Protein AF-A0A8S0H1U7-F1 (afdb_monomer)

Sequence (129 aa):
MNWTWFHKLGSPKWFYGISGKLLPWLSVAAVLLIGIGVVWGLAFAPPDYQQGNSFRIIYIHVPMAMLAQSCYVMLAVCGVVGLVWKMKLADVALQCAAPIGHSITFLALVTGLSGASRPGVPGGSGMPD

Mean predicted aligned error: 12.06 Å

Radius of gyration: 21.87 Å; Cα contacts (8 Å, |Δi|>4): 76; chains: 1; bounding box: 41×33×76 Å

Nearest PDB structures (foldseek):
  1seu-assembly1_A  TM=6.710E-01  e=2.305E+00  Homo sapiens

Solvent-accessible surface area (backbone atoms only — not comparable to full-atom values): 7292 Å² total; per-residue (Å²): 135,85,66,59,66,64,60,45,60,71,34,71,67,56,39,49,59,51,48,63,66,46,45,65,58,52,50,51,50,49,52,50,54,51,50,51,48,45,51,48,30,60,74,69,53,80,65,39,95,88,52,35,72,53,48,38,43,50,54,51,20,54,59,31,43,54,51,20,51,54,40,48,52,50,41,52,52,29,47,51,48,24,68,76,70,64,39,70,66,31,50,55,51,37,67,63,45,49,63,54,28,50,52,38,38,51,51,18,49,56,41,47,55,64,58,65,72,71,88,80,78,80,75,93,80,88,82,91,133

Structure (mmCIF, N/CA/C/O backbone):
data_AF-A0A8S0H1U7-F1
#
_entry.id   AF-A0A8S0H1U7-F1
#
loop_
_atom_site.group_PDB
_atom_site.id
_atom_site.type_symbol
_atom_site.label_atom_id
_atom_site.label_alt_id
_atom_site.label_comp_id
_atom_site.label_asym_id
_atom_site.label_entity_id
_atom_site.label_seq_id
_atom_site.pdbx_PDB_ins_code
_atom_site.Cartn_x
_atom_site.Cartn_y
_atom_site.Cartn_z
_atom_site.occupancy
_atom_site.B_iso_or_equiv
_atom_site.auth_seq_id
_atom_site.auth_comp_id
_atom_site.auth_asym_id
_atom_site.auth_atom_id
_atom_site.pdbx_PDB_model_num
ATOM 1 N N . MET A 1 1 ? -28.686 -19.183 19.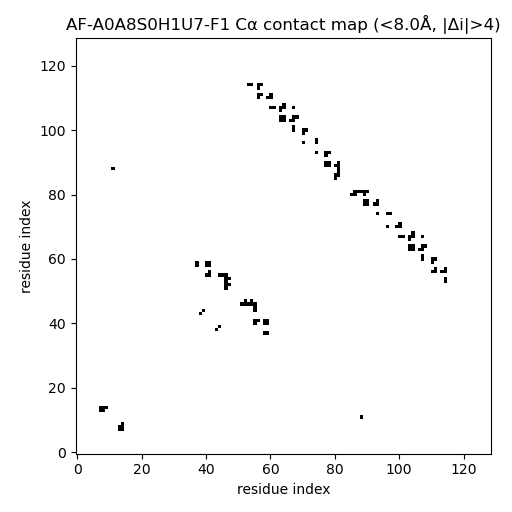982 1.00 48.72 1 MET A N 1
ATOM 2 C CA . MET A 1 1 ? -27.538 -18.936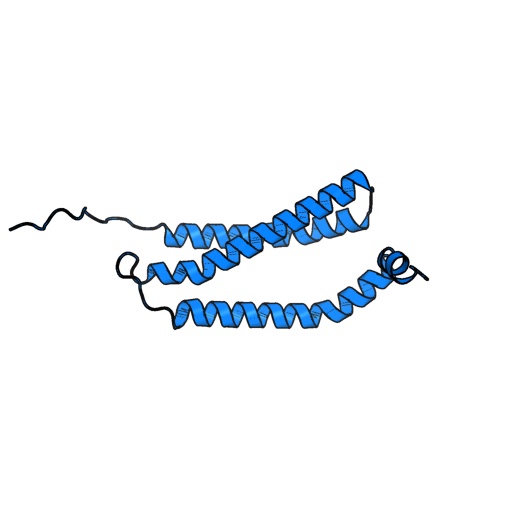 19.078 1.00 48.72 1 MET A CA 1
ATOM 3 C C . MET A 1 1 ? -26.781 -17.739 19.632 1.00 48.72 1 MET A C 1
ATOM 5 O O . MET A 1 1 ? -27.299 -16.633 19.588 1.00 48.72 1 MET A O 1
ATOM 9 N N . ASN A 1 2 ? -25.655 -17.974 20.308 1.00 48.44 2 ASN A N 1
ATOM 10 C CA . ASN A 1 2 ? -24.987 -16.952 21.119 1.00 48.44 2 ASN A CA 1
ATOM 11 C C . ASN A 1 2 ? -24.097 -16.069 20.224 1.00 48.44 2 ASN A C 1
ATOM 13 O O . ASN A 1 2 ? -23.022 -16.491 19.812 1.00 48.44 2 ASN A O 1
ATOM 17 N N . TRP A 1 3 ? -24.531 -14.839 19.936 1.00 57.91 3 TRP A N 1
ATOM 18 C CA . TRP A 1 3 ? -23.799 -13.828 19.149 1.00 57.91 3 TRP A CA 1
ATOM 19 C C . TRP A 1 3 ? -22.645 -13.163 19.935 1.00 57.91 3 TRP A C 1
ATOM 21 O O . TRP A 1 3 ? -22.270 -12.015 19.705 1.00 57.91 3 TRP A O 1
ATOM 31 N N . THR A 1 4 ? -22.053 -13.878 20.892 1.00 60.72 4 THR A N 1
ATOM 32 C CA . THR A 1 4 ? -21.028 -13.352 21.808 1.00 60.72 4 THR A CA 1
ATOM 33 C C . THR A 1 4 ? -19.705 -13.029 21.106 1.00 60.72 4 THR A C 1
ATOM 35 O O . THR A 1 4 ? -18.950 -12.184 21.585 1.00 60.72 4 THR A O 1
ATOM 38 N N . TRP A 1 5 ? -19.434 -13.646 19.951 1.00 61.25 5 TRP A N 1
ATOM 39 C CA . TRP A 1 5 ? -18.260 -13.356 19.120 1.00 61.25 5 TRP A CA 1
ATOM 40 C C . TRP A 1 5 ? -18.299 -11.939 18.518 1.00 61.25 5 TRP A C 1
ATOM 42 O O . TRP A 1 5 ? -17.307 -11.216 18.607 1.00 61.25 5 TRP A O 1
ATOM 52 N N . PHE A 1 6 ? -19.461 -11.489 18.025 1.00 59.03 6 PHE A N 1
ATOM 53 C CA . PHE A 1 6 ? -19.645 -10.136 17.475 1.00 59.03 6 PHE A CA 1
ATOM 54 C C . PHE A 1 6 ? -19.520 -9.055 18.562 1.00 59.03 6 PHE A C 1
ATOM 56 O O . PHE A 1 6 ? -18.858 -8.038 18.367 1.00 59.03 6 PHE A O 1
ATOM 63 N N . HIS A 1 7 ? -20.069 -9.314 19.754 1.00 54.09 7 HIS A N 1
ATOM 64 C CA . HIS A 1 7 ? -19.942 -8.405 20.899 1.00 54.09 7 HIS A CA 1
ATOM 65 C C . HIS A 1 7 ? -18.509 -8.326 21.459 1.00 54.09 7 HIS A C 1
ATOM 67 O O . HIS A 1 7 ? -18.104 -7.273 21.949 1.00 54.09 7 HIS A O 1
ATOM 73 N N . LYS A 1 8 ? -17.705 -9.399 21.363 1.00 52.22 8 LYS A N 1
ATOM 74 C CA . LYS A 1 8 ? -16.292 -9.388 21.790 1.00 52.22 8 LYS A CA 1
ATOM 75 C C . LYS A 1 8 ? -15.379 -8.611 20.841 1.00 52.22 8 LYS A C 1
ATOM 77 O O . LYS A 1 8 ? -14.456 -7.953 21.323 1.00 52.22 8 LYS A O 1
ATOM 82 N N . LEU A 1 9 ? -15.650 -8.630 19.534 1.00 52.97 9 LEU A N 1
ATOM 83 C CA . LEU A 1 9 ? -14.928 -7.823 18.538 1.00 52.97 9 LEU A CA 1
ATOM 84 C C . LEU A 1 9 ? -15.194 -6.316 18.685 1.00 52.97 9 LEU A C 1
ATOM 86 O O . LEU A 1 9 ? -14.335 -5.513 18.337 1.00 52.97 9 LEU A O 1
ATOM 90 N N . GLY A 1 10 ? -16.331 -5.933 19.276 1.00 50.47 10 GLY A N 1
ATOM 91 C CA . GLY A 1 10 ? -16.614 -4.549 19.671 1.00 50.47 10 GLY A CA 1
ATOM 92 C C . GLY A 1 10 ? -15.813 -4.059 20.886 1.00 50.47 10 GLY A C 1
ATOM 93 O O . GLY A 1 10 ? -15.812 -2.862 21.169 1.00 50.47 10 GLY A O 1
ATOM 94 N N . SER A 1 11 ? -15.117 -4.949 21.612 1.00 50.81 11 SER A N 1
ATOM 95 C CA . SER A 1 11 ? -14.297 -4.569 22.768 1.00 50.81 11 SER A CA 1
ATOM 96 C C . SER A 1 11 ? -12.853 -4.219 22.339 1.00 50.81 11 SER A C 1
ATOM 98 O O . SER A 1 11 ? -12.142 -5.078 21.805 1.00 50.81 11 SER A O 1
ATOM 100 N N . PRO A 1 12 ? -12.366 -2.985 22.599 1.00 56.94 12 PRO A N 1
ATOM 101 C CA . PRO A 1 12 ? -11.071 -2.504 22.104 1.00 56.94 12 PRO A CA 1
ATOM 102 C C . PRO A 1 12 ? -9.877 -3.386 22.482 1.00 56.94 12 PRO A C 1
ATOM 104 O O . PRO A 1 12 ? -8.972 -3.572 21.675 1.00 56.94 12 PRO A O 1
ATOM 107 N N . LYS A 1 13 ? -9.878 -3.967 23.692 1.00 59.47 13 LYS A N 1
ATOM 108 C CA . LYS A 1 13 ? -8.774 -4.807 24.191 1.00 59.47 13 LYS A CA 1
ATOM 109 C C . LYS A 1 13 ? -8.639 -6.128 23.438 1.00 59.47 13 LYS A C 1
ATOM 111 O O . LYS A 1 13 ? -7.521 -6.571 23.191 1.00 59.47 13 LYS A O 1
ATOM 116 N N . TRP A 1 14 ? -9.757 -6.774 23.108 1.00 59.62 14 TRP A N 1
ATOM 117 C CA . TRP A 1 14 ? -9.723 -8.104 22.499 1.00 59.62 14 TRP A CA 1
ATOM 118 C C . TRP A 1 14 ? -9.355 -8.018 21.014 1.00 59.62 14 TRP A C 1
ATOM 120 O O . TRP A 1 14 ? -8.543 -8.808 20.535 1.00 59.62 14 TRP A O 1
ATOM 130 N N . PHE A 1 15 ? -9.850 -6.985 20.324 1.00 63.69 15 PHE A N 1
ATOM 131 C CA . PHE A 1 15 ? -9.444 -6.671 18.955 1.00 63.69 15 PHE A CA 1
ATOM 132 C C . PHE A 1 15 ? -7.954 -6.309 18.863 1.00 63.69 15 PHE A C 1
ATOM 134 O O . PHE A 1 15 ? -7.243 -6.894 18.052 1.00 63.69 15 PHE A O 1
ATOM 141 N N . TYR A 1 16 ? -7.442 -5.430 19.737 1.00 64.75 16 TYR A N 1
ATOM 142 C CA . TYR A 1 16 ? -6.010 -5.092 19.752 1.00 64.75 16 TYR A CA 1
ATOM 143 C C . TYR A 1 16 ? -5.112 -6.306 20.032 1.00 64.75 16 TYR A C 1
ATOM 145 O O . TYR A 1 16 ? -4.053 -6.437 19.423 1.00 64.75 16 TYR A O 1
ATOM 153 N N . GLY A 1 17 ? -5.534 -7.210 20.923 1.00 66.75 17 GLY A N 1
ATOM 154 C CA . GLY A 1 17 ? -4.774 -8.420 21.250 1.00 66.75 17 GLY A CA 1
ATOM 155 C C . GLY A 1 17 ? -4.672 -9.418 20.092 1.00 66.75 17 GLY A C 1
ATOM 156 O O . GLY A 1 17 ? -3.640 -10.070 19.933 1.00 66.75 17 GLY A O 1
ATOM 157 N N . ILE A 1 18 ? -5.717 -9.527 19.267 1.00 70.12 18 ILE A N 1
ATOM 158 C CA . ILE A 1 18 ? -5.708 -10.376 18.067 1.00 70.12 18 ILE A CA 1
ATOM 159 C C . ILE A 1 18 ? -4.946 -9.697 16.933 1.00 70.12 18 ILE A C 1
ATOM 161 O O . ILE A 1 18 ? -4.046 -10.306 16.354 1.00 70.12 18 ILE A O 1
ATOM 165 N N . SER A 1 19 ? -5.257 -8.429 16.657 1.00 69.50 19 SER A N 1
ATOM 166 C CA . SER A 1 19 ? -4.605 -7.654 15.603 1.00 69.50 19 SER A CA 1
ATOM 167 C C . SER A 1 19 ? -3.101 -7.566 15.834 1.00 69.50 19 SER A C 1
ATOM 169 O O . SER A 1 19 ? -2.346 -7.804 14.903 1.00 69.50 19 SER A O 1
ATOM 171 N N . GLY A 1 20 ? -2.643 -7.347 17.072 1.00 70.81 20 GLY A N 1
ATOM 172 C CA . GLY A 1 20 ? -1.215 -7.289 17.401 1.00 70.81 20 GLY A CA 1
ATOM 173 C C . GLY A 1 20 ? -0.452 -8.598 17.162 1.00 70.81 20 GLY A C 1
ATOM 174 O O . GLY A 1 20 ? 0.723 -8.555 16.811 1.00 70.81 20 GLY A O 1
ATOM 175 N N . LYS A 1 21 ? -1.104 -9.761 17.294 1.00 76.69 21 LYS A N 1
ATOM 176 C CA . LYS A 1 21 ? -0.481 -11.065 16.996 1.00 76.69 21 LYS A CA 1
ATOM 177 C C . LYS A 1 21 ? -0.423 -11.365 15.502 1.00 76.69 21 LYS A C 1
ATOM 179 O O . 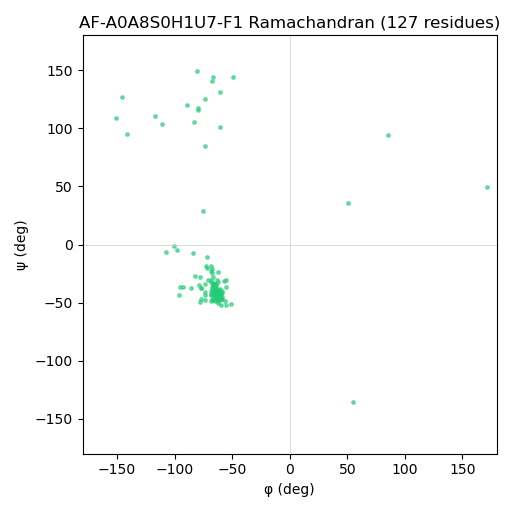LYS A 1 21 ? 0.524 -11.998 15.049 1.00 76.69 21 LYS A O 1
ATOM 184 N N . LEU A 1 22 ? -1.430 -10.926 14.749 1.00 77.25 22 LEU A N 1
ATOM 185 C CA . LEU A 1 22 ? -1.509 -11.141 13.304 1.00 77.25 22 LEU A CA 1
ATOM 186 C C . LEU A 1 22 ? -0.687 -10.114 12.512 1.00 77.25 22 LEU A C 1
ATOM 188 O O . LEU A 1 22 ? -0.198 -10.439 11.432 1.00 77.25 22 LEU A O 1
ATOM 192 N N . LEU A 1 23 ? -0.492 -8.909 13.060 1.00 80.62 23 LEU A N 1
ATOM 193 C CA . LEU A 1 23 ? 0.237 -7.806 12.429 1.00 80.62 23 LEU A CA 1
ATOM 194 C C . LEU A 1 23 ? 1.629 -8.194 11.896 1.00 80.62 23 LEU A C 1
ATOM 196 O O . LEU A 1 23 ? 1.878 -7.909 10.728 1.00 80.62 23 LEU A O 1
ATOM 200 N N . PRO A 1 24 ? 2.531 -8.834 12.674 1.00 80.81 24 PRO A N 1
ATOM 201 C CA . PRO A 1 24 ? 3.878 -9.138 12.190 1.00 80.81 24 PRO A CA 1
ATOM 202 C C . PRO A 1 24 ? 3.881 -10.190 11.077 1.00 80.81 24 PRO A C 1
ATOM 204 O O . PRO A 1 24 ? 4.711 -10.135 10.177 1.00 80.81 24 PRO A O 1
ATOM 207 N N . TRP A 1 25 ? 2.945 -11.141 11.101 1.00 83.06 25 TRP A N 1
ATOM 208 C CA . TRP A 1 25 ? 2.860 -12.159 10.055 1.00 83.06 25 TRP A CA 1
ATOM 209 C C . TRP A 1 25 ? 2.304 -11.576 8.753 1.00 83.06 25 TRP A C 1
ATOM 211 O O . TRP A 1 25 ? 2.850 -11.807 7.676 1.00 83.06 25 TRP A O 1
ATOM 221 N N . LEU A 1 26 ? 1.249 -10.762 8.863 1.00 82.81 26 LEU A N 1
ATOM 222 C CA . LEU A 1 26 ? 0.658 -10.049 7.733 1.00 82.81 26 LEU A CA 1
ATOM 223 C C . LEU A 1 26 ? 1.626 -9.033 7.126 1.00 82.81 26 LEU A C 1
ATOM 225 O O . LEU A 1 26 ? 1.666 -8.912 5.906 1.00 82.81 26 LEU A O 1
ATOM 229 N N . SER A 1 27 ? 2.420 -8.329 7.938 1.00 79.75 27 SER A N 1
ATOM 230 C CA . SER A 1 27 ? 3.397 -7.365 7.428 1.00 79.75 27 SER A CA 1
ATOM 231 C C . SER A 1 27 ? 4.534 -8.053 6.677 1.00 79.75 27 SER A C 1
ATOM 233 O O . SER A 1 27 ? 4.881 -7.616 5.582 1.00 79.75 27 SER A O 1
ATOM 235 N N . VAL A 1 28 ? 5.064 -9.162 7.203 1.00 84.88 28 VAL A N 1
ATOM 236 C CA . VAL A 1 28 ? 6.089 -9.959 6.513 1.00 84.88 28 VAL A CA 1
ATOM 237 C C . VAL A 1 28 ? 5.542 -10.516 5.201 1.00 84.88 28 VAL A C 1
ATOM 239 O O . VAL A 1 28 ? 6.187 -10.370 4.165 1.00 84.88 28 VAL A O 1
ATOM 242 N N . ALA A 1 29 ? 4.335 -11.088 5.213 1.00 86.62 29 ALA A N 1
ATOM 243 C CA . ALA A 1 29 ? 3.692 -11.566 3.995 1.00 86.62 29 ALA A CA 1
ATOM 244 C C . ALA A 1 29 ? 3.494 -10.427 2.981 1.00 86.62 29 ALA A C 1
ATOM 246 O O . ALA A 1 29 ? 3.870 -10.572 1.823 1.00 86.62 29 ALA A O 1
ATOM 247 N N . ALA A 1 30 ? 2.983 -9.270 3.408 1.00 82.31 30 ALA A N 1
ATOM 248 C CA . ALA A 1 30 ? 2.782 -8.119 2.532 1.00 82.31 30 ALA A CA 1
ATOM 249 C C . ALA A 1 30 ? 4.092 -7.652 1.881 1.00 82.31 30 ALA A C 1
ATOM 251 O O . ALA A 1 30 ? 4.135 -7.466 0.667 1.00 82.31 30 ALA A O 1
ATOM 252 N N . VAL A 1 31 ? 5.173 -7.522 2.657 1.00 84.19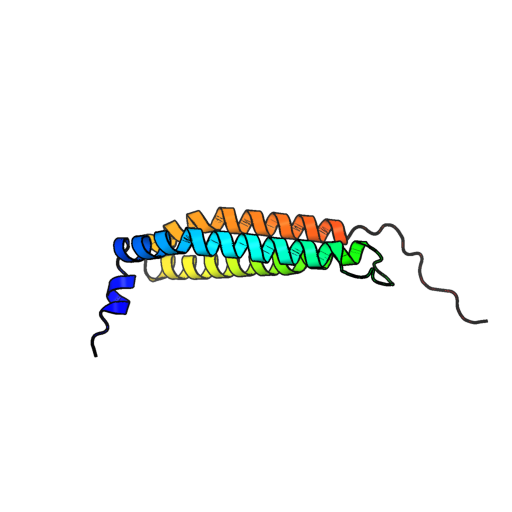 31 VAL A N 1
ATOM 253 C CA . VAL A 1 31 ? 6.489 -7.121 2.134 1.00 84.19 31 VAL A CA 1
ATOM 254 C C . VAL A 1 31 ? 7.029 -8.151 1.144 1.00 84.19 31 VAL A C 1
ATOM 256 O O . VAL A 1 31 ? 7.545 -7.767 0.096 1.00 84.19 31 VAL A O 1
ATOM 259 N N . LEU A 1 32 ? 6.878 -9.448 1.426 1.00 87.25 32 LEU A N 1
ATOM 260 C CA . LEU A 1 32 ? 7.311 -10.508 0.516 1.00 87.25 32 LEU A CA 1
ATOM 261 C C . LEU A 1 32 ? 6.518 -10.496 -0.793 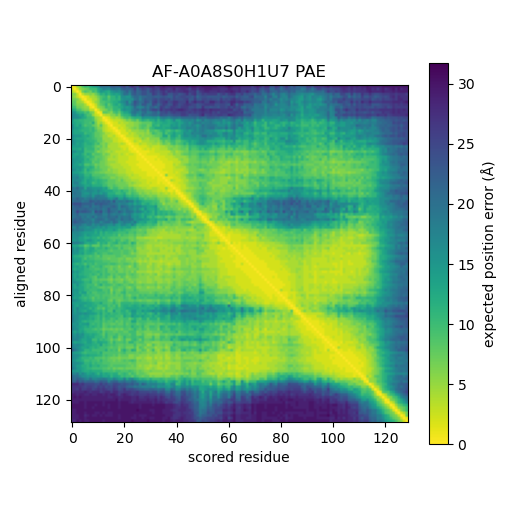1.00 87.25 32 LEU A C 1
ATOM 263 O O . LEU A 1 32 ? 7.122 -10.517 -1.861 1.00 87.25 32 LEU A O 1
ATOM 267 N N . LEU A 1 33 ? 5.185 -10.420 -0.732 1.00 83.88 33 LEU A N 1
ATOM 268 C CA . LEU A 1 33 ? 4.346 -10.378 -1.931 1.00 83.88 33 LEU A CA 1
ATOM 269 C C . LEU A 1 33 ? 4.631 -9.131 -2.780 1.00 83.88 33 LEU A C 1
ATOM 271 O O . LEU A 1 33 ? 4.758 -9.245 -3.998 1.00 83.88 33 LEU A O 1
ATOM 275 N N . ILE A 1 34 ? 4.781 -7.962 -2.148 1.00 82.25 34 ILE A N 1
ATOM 276 C CA . ILE A 1 34 ? 5.141 -6.720 -2.846 1.00 82.25 34 ILE A CA 1
ATOM 277 C C . ILE A 1 34 ? 6.536 -6.850 -3.466 1.00 82.25 34 ILE A C 1
ATOM 279 O O . ILE A 1 34 ? 6.709 -6.541 -4.642 1.00 82.25 34 ILE A O 1
ATOM 283 N N . GLY A 1 35 ? 7.521 -7.352 -2.717 1.00 82.81 35 GLY A N 1
ATOM 284 C CA . GLY A 1 35 ? 8.888 -7.534 -3.203 1.00 82.81 35 GLY A CA 1
ATOM 285 C C . GLY A 1 35 ? 8.962 -8.473 -4.407 1.00 82.81 35 GLY A C 1
ATOM 286 O O . GLY A 1 35 ? 9.568 -8.128 -5.419 1.00 82.81 35 GLY A O 1
ATOM 287 N N . ILE A 1 36 ? 8.285 -9.621 -4.337 1.00 83.06 36 ILE A N 1
ATOM 288 C CA . ILE A 1 36 ? 8.222 -10.587 -5.441 1.00 83.06 36 ILE A CA 1
ATOM 289 C C . ILE A 1 36 ? 7.536 -9.959 -6.659 1.00 83.06 36 ILE A C 1
ATOM 291 O O . ILE A 1 36 ? 8.065 -10.053 -7.764 1.00 83.06 36 ILE A O 1
ATOM 295 N N . GLY A 1 37 ? 6.398 -9.283 -6.466 1.00 76.56 37 GLY A N 1
ATOM 296 C CA . GLY A 1 37 ? 5.661 -8.633 -7.552 1.00 76.56 37 GLY A CA 1
ATOM 297 C C . GLY A 1 37 ? 6.478 -7.552 -8.265 1.00 76.56 37 GLY A C 1
ATOM 298 O O . GLY A 1 37 ? 6.498 -7.509 -9.494 1.00 76.56 37 GLY A O 1
ATOM 299 N N . VAL A 1 38 ? 7.212 -6.728 -7.511 1.00 78.12 38 VAL A N 1
ATOM 300 C CA . VAL A 1 38 ? 8.079 -5.677 -8.069 1.00 78.12 38 VAL A CA 1
ATOM 301 C C . VAL A 1 38 ? 9.256 -6.277 -8.836 1.00 78.12 38 VAL A C 1
ATOM 303 O O . VAL A 1 38 ? 9.523 -5.859 -9.962 1.00 78.12 38 VAL A O 1
ATOM 306 N N . VAL A 1 39 ? 9.946 -7.274 -8.269 1.00 80.12 39 VAL A N 1
ATOM 307 C CA . VAL A 1 39 ? 11.082 -7.931 -8.938 1.00 80.12 39 VAL A CA 1
ATOM 308 C C . VAL A 1 39 ? 10.627 -8.599 -10.232 1.00 80.12 39 VAL A C 1
ATOM 310 O O . VAL A 1 39 ? 11.273 -8.437 -11.267 1.00 80.12 39 VAL A O 1
ATOM 313 N N . TRP A 1 40 ? 9.487 -9.291 -10.209 1.00 76.81 40 TRP A N 1
ATOM 314 C CA . TRP A 1 40 ? 8.955 -9.955 -11.395 1.00 76.81 40 TRP A CA 1
ATOM 315 C C . TRP A 1 40 ? 8.535 -8.947 -12.471 1.00 76.81 40 TRP A C 1
ATOM 317 O O . TRP A 1 40 ? 8.914 -9.093 -13.635 1.00 76.81 40 TRP A O 1
ATOM 327 N N . GLY A 1 41 ? 7.815 -7.893 -12.079 1.00 69.44 41 GLY A N 1
ATOM 328 C CA . GLY A 1 41 ? 7.319 -6.862 -12.990 1.00 69.44 41 GLY A CA 1
ATOM 329 C C . GLY A 1 41 ? 8.420 -6.034 -13.655 1.00 69.44 41 GLY A C 1
ATOM 330 O O . GLY A 1 41 ? 8.284 -5.656 -14.816 1.00 69.44 41 GLY A O 1
ATOM 331 N N . LEU A 1 42 ? 9.532 -5.775 -12.960 1.00 70.75 42 LEU A N 1
ATOM 332 C CA . LEU A 1 42 ? 10.602 -4.921 -13.483 1.00 70.75 42 LEU A CA 1
ATOM 333 C C . LEU A 1 42 ? 11.708 -5.703 -14.211 1.00 70.75 42 LEU A C 1
ATOM 335 O O . LEU A 1 42 ? 12.242 -5.226 -15.219 1.00 70.75 42 LEU A O 1
ATOM 339 N N . ALA A 1 43 ? 12.053 -6.899 -13.721 1.00 68.56 43 ALA A N 1
ATOM 340 C CA . ALA A 1 43 ? 13.165 -7.681 -14.258 1.00 68.56 43 ALA A CA 1
ATOM 341 C C . ALA A 1 43 ? 12.769 -8.556 -15.458 1.00 68.56 43 ALA A C 1
ATOM 343 O O . ALA A 1 43 ? 13.556 -8.675 -16.395 1.00 68.56 43 ALA A O 1
ATOM 344 N N . PHE A 1 44 ? 11.562 -9.136 -15.460 1.00 68.88 44 PHE A N 1
ATOM 345 C CA . PHE A 1 44 ? 11.167 -10.157 -16.444 1.00 68.88 44 PHE A CA 1
ATOM 346 C C . PHE A 1 44 ? 10.163 -9.678 -17.502 1.00 68.88 44 PHE A C 1
ATOM 348 O O . PHE A 1 44 ? 9.881 -10.421 -18.441 1.00 68.88 44 PHE A O 1
ATOM 355 N N . ALA A 1 45 ? 9.626 -8.458 -17.393 1.00 68.62 45 ALA A N 1
ATOM 356 C CA . ALA A 1 45 ? 8.660 -7.953 -18.366 1.00 68.62 45 ALA A CA 1
ATOM 357 C C . ALA A 1 45 ? 9.332 -7.583 -19.710 1.00 68.62 45 ALA A C 1
ATOM 359 O O . ALA A 1 45 ? 10.272 -6.774 -19.721 1.00 68.62 45 ALA A O 1
ATOM 360 N N . PRO A 1 46 ? 8.861 -8.132 -20.850 1.00 66.00 46 PRO A N 1
ATOM 361 C CA . PRO A 1 46 ? 9.363 -7.756 -22.165 1.00 66.00 46 PRO A CA 1
ATOM 362 C C . PRO A 1 46 ? 8.994 -6.295 -22.493 1.00 66.00 46 PRO A C 1
ATOM 364 O O . PRO A 1 46 ? 7.936 -5.818 -22.077 1.00 66.00 46 PRO A O 1
ATOM 367 N N . PRO A 1 47 ? 9.871 -5.557 -23.197 1.00 67.75 47 PRO A N 1
ATOM 368 C CA . PRO A 1 47 ? 9.596 -4.185 -23.610 1.00 67.75 47 PRO A CA 1
ATOM 369 C C . PRO A 1 47 ? 8.475 -4.147 -24.657 1.00 67.75 47 PRO A C 1
ATOM 371 O O . PRO A 1 47 ? 8.419 -4.996 -25.545 1.00 67.75 47 PRO A O 1
ATOM 374 N N . ASP A 1 48 ? 7.597 -3.153 -24.551 1.00 66.88 48 ASP A N 1
ATOM 375 C CA . ASP A 1 48 ? 6.494 -2.957 -25.495 1.00 66.88 48 ASP A CA 1
ATOM 376 C C . ASP A 1 48 ? 6.978 -2.251 -26.774 1.00 66.88 48 ASP A C 1
ATOM 378 O O . ASP A 1 48 ? 7.905 -1.439 -26.734 1.00 66.88 48 ASP A O 1
ATOM 382 N N . TYR A 1 49 ? 6.345 -2.530 -27.916 1.00 56.28 49 TYR A N 1
ATOM 383 C CA . TYR A 1 49 ? 6.746 -1.979 -29.216 1.00 56.28 49 TYR A CA 1
ATOM 384 C C . TYR A 1 49 ? 6.578 -0.451 -29.303 1.00 56.28 49 TYR A C 1
ATOM 386 O O . TYR A 1 49 ? 7.389 0.225 -29.932 1.00 56.28 49 TYR A O 1
ATOM 394 N N . GLN A 1 50 ? 5.561 0.120 -28.646 1.00 67.69 50 GLN A N 1
ATOM 395 C CA . GLN A 1 50 ? 5.306 1.565 -28.660 1.00 67.69 50 GLN A CA 1
ATOM 396 C C . GLN A 1 50 ? 5.928 2.263 -27.450 1.00 67.69 50 GLN A C 1
ATOM 398 O O . GLN A 1 50 ? 6.439 3.379 -27.572 1.00 67.69 50 GLN A O 1
ATOM 403 N N . GLN A 1 51 ? 5.924 1.622 -26.279 1.00 57.16 51 GLN A N 1
ATOM 404 C CA . GLN A 1 51 ? 6.404 2.213 -25.022 1.00 57.16 51 GLN A CA 1
ATOM 405 C C . GLN A 1 51 ? 7.840 1.829 -24.627 1.00 57.16 51 GLN A C 1
ATOM 407 O O . GLN A 1 51 ? 8.377 2.398 -23.674 1.00 57.16 51 GLN A O 1
ATOM 412 N N . GLY A 1 52 ? 8.499 0.936 -25.369 1.00 70.19 52 GLY A N 1
ATOM 413 C CA . GLY A 1 52 ? 9.872 0.506 -25.110 1.00 70.19 52 GLY A CA 1
ATOM 414 C C . GLY A 1 52 ? 10.054 -0.017 -23.680 1.00 70.19 52 GLY A C 1
ATOM 415 O O . GLY A 1 52 ? 9.214 -0.745 -23.149 1.00 70.19 52 GLY A O 1
ATOM 416 N N . ASN A 1 53 ? 11.144 0.391 -23.021 1.00 68.75 53 ASN A N 1
ATOM 417 C CA . ASN A 1 53 ? 11.414 0.031 -21.622 1.00 68.75 53 ASN A CA 1
ATOM 418 C C . ASN A 1 53 ? 10.519 0.764 -20.605 1.00 68.75 53 ASN A C 1
ATOM 420 O O . ASN A 1 53 ? 10.377 0.282 -19.481 1.00 68.75 53 ASN A O 1
ATOM 424 N N . SER A 1 54 ? 9.878 1.881 -20.977 1.00 67.69 54 SER A N 1
ATOM 425 C CA . SER A 1 54 ? 8.991 2.633 -20.074 1.00 67.69 54 SER A CA 1
ATOM 426 C C . SER A 1 54 ? 7.717 1.863 -19.724 1.00 67.69 54 SER A C 1
ATOM 428 O O . SER A 1 54 ? 7.137 2.103 -18.668 1.00 67.69 54 SER A O 1
ATOM 430 N N . PHE A 1 55 ? 7.322 0.878 -20.542 1.00 67.94 55 PHE A N 1
ATOM 431 C CA . PHE A 1 55 ? 6.209 -0.022 -20.227 1.00 67.94 55 PHE A CA 1
ATOM 432 C C . PHE A 1 55 ? 6.412 -0.752 -18.894 1.00 67.94 55 PHE A C 1
ATOM 434 O O . PHE A 1 55 ? 5.458 -0.977 -18.161 1.00 67.94 55 PHE A O 1
ATOM 441 N N . ARG A 1 56 ? 7.658 -1.043 -18.503 1.00 75.19 56 ARG A N 1
ATOM 442 C CA . ARG A 1 56 ? 7.953 -1.764 -17.254 1.00 75.19 56 ARG A CA 1
ATOM 443 C C . ARG A 1 56 ? 7.500 -1.008 -15.999 1.00 75.19 56 ARG A C 1
ATOM 445 O O . ARG A 1 56 ? 7.224 -1.627 -14.976 1.00 75.19 56 ARG A O 1
ATOM 452 N N . ILE A 1 57 ? 7.365 0.318 -16.083 1.00 77.56 57 ILE A N 1
ATOM 453 C CA . ILE A 1 57 ? 6.931 1.179 -14.973 1.00 77.56 57 ILE A CA 1
ATOM 454 C C . ILE A 1 57 ? 5.463 0.901 -14.595 1.00 77.56 57 ILE A C 1
ATOM 456 O O . ILE A 1 57 ? 5.100 1.023 -13.422 1.00 77.56 57 ILE A O 1
ATOM 460 N N . ILE A 1 58 ? 4.627 0.444 -15.540 1.00 78.62 58 ILE A N 1
ATOM 461 C CA . ILE A 1 58 ? 3.205 0.157 -15.291 1.00 78.62 58 ILE A CA 1
ATOM 462 C C . ILE A 1 58 ? 3.003 -0.955 -14.254 1.00 78.62 58 ILE A C 1
ATOM 464 O O . ILE A 1 58 ? 2.067 -0.892 -13.458 1.00 78.62 58 ILE A O 1
ATOM 468 N N . TYR A 1 59 ? 3.924 -1.924 -14.203 1.00 77.25 59 TYR A N 1
ATOM 469 C CA . TYR A 1 59 ? 3.883 -3.039 -13.257 1.00 77.25 59 TYR A CA 1
ATOM 470 C C . TYR A 1 59 ? 4.125 -2.610 -11.809 1.00 77.25 59 TYR A C 1
ATOM 472 O O . TYR A 1 59 ? 3.765 -3.344 -10.896 1.00 77.25 59 TYR A O 1
ATOM 480 N N . ILE A 1 60 ? 4.698 -1.425 -11.586 1.00 79.25 60 ILE A N 1
ATOM 481 C CA . ILE A 1 60 ? 4.796 -0.811 -10.257 1.00 79.25 60 ILE A CA 1
ATOM 482 C C . ILE A 1 60 ? 3.640 0.171 -10.053 1.00 79.25 60 ILE A C 1
ATOM 484 O O . ILE A 1 60 ? 3.009 0.171 -9.000 1.00 79.25 60 ILE A O 1
ATOM 488 N N . HIS A 1 61 ? 3.331 0.991 -11.058 1.00 84.00 61 HIS A N 1
ATOM 489 C CA . HIS A 1 61 ? 2.324 2.042 -10.936 1.00 84.00 61 HIS A CA 1
ATOM 490 C C . HIS A 1 61 ? 0.916 1.497 -10.652 1.00 84.00 61 HIS A C 1
ATOM 492 O O . HIS A 1 61 ? 0.267 1.943 -9.707 1.00 84.00 61 HIS A O 1
ATOM 498 N N . VAL A 1 62 ? 0.446 0.519 -11.432 1.00 83.12 62 VAL A N 1
ATOM 499 C CA . VAL A 1 62 ? -0.918 -0.026 -11.321 1.00 83.12 62 VAL A CA 1
ATOM 500 C C . VAL A 1 62 ? -1.199 -0.626 -9.940 1.00 83.12 62 VAL A C 1
ATOM 502 O O . VAL A 1 62 ? -2.180 -0.213 -9.317 1.00 83.12 62 VAL A O 1
ATOM 505 N N . PRO A 1 63 ? -0.368 -1.537 -9.395 1.00 82.81 63 PRO A N 1
ATOM 506 C CA . PRO A 1 63 ? -0.612 -2.054 -8.052 1.00 82.81 63 PRO A CA 1
ATOM 507 C C . PRO A 1 63 ? -0.503 -0.966 -6.976 1.00 82.81 63 PRO A C 1
ATOM 509 O O . PRO A 1 63 ? -1.292 -0.981 -6.033 1.00 82.81 63 PRO A O 1
ATOM 512 N N . MET A 1 64 ? 0.394 0.018 -7.120 1.00 83.56 64 MET A N 1
ATOM 513 C CA . MET A 1 64 ? 0.480 1.144 -6.179 1.00 83.56 64 MET A CA 1
ATOM 514 C C . MET A 1 64 ? -0.781 2.016 -6.201 1.00 83.56 64 MET A C 1
ATOM 516 O O . MET A 1 64 ? -1.277 2.398 -5.141 1.00 83.56 64 MET A O 1
ATOM 520 N N . ALA A 1 65 ? -1.342 2.284 -7.382 1.00 84.88 65 ALA A N 1
ATOM 521 C CA . ALA A 1 65 ? -2.593 3.021 -7.533 1.00 84.88 65 ALA A CA 1
ATOM 522 C C . ALA A 1 65 ? -3.786 2.254 -6.934 1.00 84.88 65 ALA A C 1
ATOM 524 O O . ALA A 1 65 ? -4.598 2.838 -6.215 1.00 84.88 65 ALA A O 1
ATOM 525 N N . MET A 1 66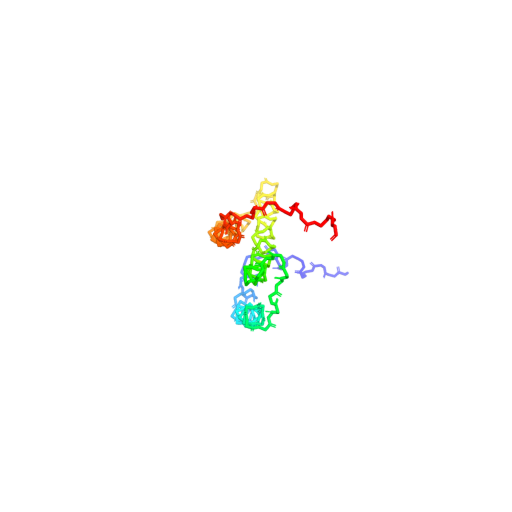 ? -3.859 0.935 -7.146 1.00 86.88 66 MET A N 1
ATOM 526 C CA . MET A 1 66 ? -4.895 0.087 -6.541 1.00 86.88 66 MET A CA 1
ATOM 527 C C . MET A 1 66 ? -4.795 0.055 -5.007 1.00 86.88 66 MET A C 1
ATOM 529 O O . MET A 1 66 ? -5.812 0.154 -4.312 1.00 86.88 66 MET A O 1
ATOM 533 N N . LEU A 1 67 ? -3.578 -0.030 -4.458 1.00 85.69 67 LEU A N 1
ATOM 534 C CA . LEU A 1 67 ? -3.350 0.021 -3.012 1.00 85.69 67 LEU A CA 1
ATOM 535 C C . LEU A 1 67 ? -3.728 1.389 -2.429 1.00 85.69 67 LEU A C 1
ATOM 537 O O . LEU A 1 67 ? -4.466 1.445 -1.447 1.00 85.69 67 LEU A O 1
ATOM 541 N N . ALA A 1 68 ? -3.320 2.487 -3.069 1.00 86.75 68 ALA A N 1
ATOM 542 C CA . ALA A 1 68 ? -3.710 3.840 -2.672 1.00 86.75 68 ALA A CA 1
ATOM 543 C C . ALA A 1 68 ? -5.240 4.008 -2.626 1.00 86.75 68 ALA A C 1
ATOM 545 O O . ALA A 1 68 ? -5.796 4.472 -1.628 1.00 86.75 68 ALA A O 1
ATOM 546 N N . GLN A 1 69 ? -5.936 3.570 -3.680 1.00 87.25 69 GLN A N 1
ATOM 547 C CA . GLN A 1 69 ? -7.390 3.671 -3.771 1.00 87.25 69 GLN A CA 1
ATOM 548 C C . GLN A 1 69 ? -8.096 2.843 -2.690 1.00 87.25 69 GLN A C 1
ATOM 550 O O . GLN A 1 69 ? -9.034 3.331 -2.059 1.00 87.25 69 GLN A O 1
ATOM 555 N N . SER A 1 70 ? -7.637 1.616 -2.424 1.00 87.19 70 SER A N 1
ATOM 556 C CA . SER A 1 70 ? -8.224 0.783 -1.364 1.00 87.19 70 SER A CA 1
ATOM 557 C C . SER A 1 70 ? -8.027 1.383 0.037 1.00 87.19 70 SER A C 1
ATOM 559 O O . SER A 1 70 ? -8.967 1.377 0.835 1.00 87.19 70 SER A O 1
ATOM 561 N N . CYS A 1 71 ? -6.873 2.003 0.319 1.00 86.38 71 CYS A N 1
ATOM 562 C CA . CYS A 1 71 ? -6.653 2.766 1.552 1.00 86.38 71 CYS A CA 1
ATOM 563 C C . CYS A 1 71 ? -7.619 3.952 1.696 1.00 86.38 71 CYS A C 1
ATOM 565 O O . CYS A 1 71 ? -8.139 4.182 2.787 1.00 86.38 71 CYS A O 1
ATOM 567 N N . TYR A 1 72 ? -7.903 4.692 0.621 1.00 85.88 72 TYR A N 1
ATOM 568 C CA . TYR A 1 72 ? -8.878 5.787 0.675 1.00 85.88 72 TYR A CA 1
ATOM 569 C C . TYR A 1 72 ? -10.308 5.305 0.905 1.00 85.88 72 TYR A C 1
ATOM 571 O O . TYR A 1 72 ? -11.040 5.923 1.677 1.00 85.88 72 TYR A O 1
ATOM 579 N N . VAL A 1 73 ? -10.704 4.184 0.298 1.00 88.50 73 VAL A N 1
ATOM 580 C CA . VAL A 1 73 ? -12.008 3.564 0.576 1.00 88.50 73 VAL A CA 1
ATOM 581 C C . VAL A 1 73 ? -12.101 3.160 2.049 1.00 88.50 73 VAL A C 1
ATOM 583 O O . VAL A 1 73 ? -13.104 3.445 2.699 1.00 88.50 73 VAL A O 1
ATOM 586 N N . MET A 1 74 ? -11.039 2.575 2.610 1.00 86.12 74 MET A N 1
ATOM 587 C CA . MET A 1 74 ? -10.967 2.246 4.036 1.00 86.12 74 MET A CA 1
ATOM 588 C C . MET A 1 74 ? -11.121 3.496 4.918 1.00 86.12 74 MET A C 1
ATOM 590 O O . MET A 1 74 ? -11.917 3.485 5.855 1.00 86.12 74 MET A O 1
ATOM 594 N N . LEU A 1 75 ? -10.420 4.591 4.597 1.00 87.19 75 LEU A N 1
ATOM 595 C CA . LEU A 1 75 ? -10.554 5.876 5.296 1.00 87.19 75 LEU A CA 1
ATOM 596 C C . LEU A 1 75 ? -11.984 6.422 5.225 1.00 87.19 75 LEU A C 1
ATOM 598 O O . LEU A 1 75 ? -12.510 6.876 6.240 1.00 87.19 75 LEU A O 1
ATOM 602 N N . ALA A 1 76 ? -12.628 6.342 4.059 1.00 86.69 76 ALA A N 1
ATOM 603 C CA . ALA A 1 76 ? -14.008 6.776 3.875 1.00 86.69 76 ALA A CA 1
ATOM 604 C C . ALA A 1 76 ? -14.978 5.954 4.739 1.00 86.69 76 ALA A C 1
ATOM 606 O O . ALA A 1 76 ? -15.815 6.524 5.437 1.00 86.69 76 ALA A O 1
ATOM 607 N N . VAL A 1 77 ? -14.827 4.625 4.766 1.00 85.50 77 VAL A N 1
ATOM 608 C CA . VAL A 1 77 ? -15.649 3.735 5.602 1.00 85.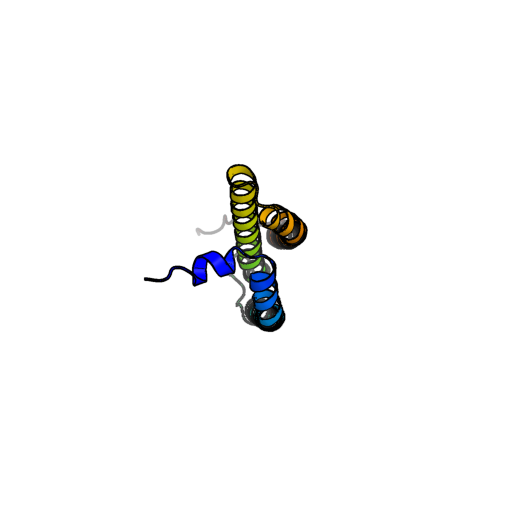50 77 VAL A CA 1
ATOM 609 C C . VAL A 1 77 ? -15.418 4.010 7.090 1.00 85.50 77 VAL A C 1
ATOM 611 O O . VAL A 1 77 ? -16.385 4.179 7.832 1.00 85.50 77 VAL A O 1
ATOM 614 N N . CYS A 1 78 ? -14.162 4.122 7.536 1.00 83.69 78 CYS A N 1
ATOM 615 C CA . CYS A 1 78 ? -13.837 4.485 8.918 1.00 83.69 78 CYS A CA 1
ATOM 616 C C . CYS A 1 78 ? -14.420 5.853 9.300 1.00 83.69 78 CYS A C 1
ATOM 618 O O . CYS A 1 78 ? -14.962 5.995 10.395 1.00 83.69 78 CYS A O 1
ATOM 620 N N . GLY A 1 79 ? -14.369 6.832 8.393 1.00 83.00 79 GLY A N 1
ATOM 621 C CA . GLY A 1 79 ? -14.950 8.158 8.585 1.00 83.00 79 GLY A CA 1
ATOM 622 C C . GLY A 1 79 ? -16.463 8.110 8.761 1.00 83.00 79 GLY A C 1
ATOM 623 O O . GLY A 1 79 ? -16.975 8.662 9.731 1.00 83.00 79 GLY A O 1
ATOM 624 N N . VAL A 1 80 ? -17.178 7.390 7.889 1.00 87.06 80 VAL A N 1
ATOM 625 C CA . VAL A 1 80 ? -18.636 7.199 7.998 1.00 87.06 80 VAL A CA 1
ATOM 626 C C . VAL A 1 80 ? -18.999 6.505 9.308 1.00 87.06 80 VAL A C 1
ATOM 628 O O . VAL A 1 80 ? -19.891 6.965 10.021 1.00 87.06 80 VAL A O 1
ATOM 631 N N . VAL A 1 81 ? -18.283 5.439 9.674 1.00 83.38 81 VAL A N 1
ATOM 632 C CA . VAL A 1 81 ? -18.535 4.712 10.925 1.00 83.38 81 VAL A CA 1
ATOM 633 C C . VAL A 1 81 ? -18.280 5.603 12.147 1.00 83.38 81 VAL A C 1
ATOM 635 O O . VAL A 1 81 ? -19.084 5.621 13.080 1.00 83.38 81 VAL A O 1
ATOM 638 N N . GLY A 1 82 ? -17.201 6.391 12.129 1.00 82.06 82 GLY A N 1
ATOM 639 C CA . GLY A 1 82 ? -16.883 7.366 13.172 1.00 82.06 82 GLY A CA 1
ATOM 640 C C . GLY A 1 82 ? -17.916 8.491 13.281 1.00 82.06 82 GLY A C 1
ATOM 641 O O . GLY A 1 82 ? -18.251 8.907 14.389 1.00 82.06 82 GLY A O 1
ATOM 642 N N . LEU A 1 83 ? -18.478 8.950 12.160 1.00 84.88 83 LEU A N 1
ATOM 643 C CA . LEU A 1 83 ? -19.493 10.007 12.132 1.00 84.88 83 LEU A CA 1
ATOM 644 C C . LEU A 1 83 ? -20.861 9.522 12.622 1.00 84.88 83 LEU A C 1
ATOM 646 O O . LEU A 1 83 ? -21.466 10.188 13.464 1.00 84.88 83 LEU A O 1
ATOM 650 N N . VAL A 1 84 ? -21.323 8.371 12.122 1.00 86.06 84 VAL A N 1
ATOM 651 C CA . VAL A 1 84 ? -22.663 7.825 12.398 1.00 86.06 84 VAL A CA 1
ATOM 652 C C . VAL A 1 84 ? -22.738 7.192 13.788 1.00 86.06 84 VAL A C 1
ATOM 654 O O . VAL A 1 84 ? -23.661 7.487 14.542 1.00 86.06 84 VAL A O 1
ATOM 657 N N . TRP A 1 85 ? -21.760 6.357 14.159 1.00 82.12 85 TRP A N 1
ATOM 658 C CA . TRP A 1 85 ? -21.772 5.616 15.430 1.00 82.12 85 TRP A CA 1
ATOM 659 C C . TRP A 1 85 ? -20.890 6.231 16.525 1.00 82.12 85 TRP A C 1
ATOM 661 O O . TRP A 1 85 ? -20.844 5.694 17.631 1.00 82.12 85 TRP A O 1
ATOM 671 N N . LYS A 1 86 ? -20.184 7.342 16.252 1.00 73.38 86 LYS A N 1
ATOM 672 C CA . LYS A 1 86 ? -19.329 8.056 17.228 1.00 73.38 86 LYS A CA 1
ATOM 673 C C . LYS A 1 86 ? -18.334 7.136 17.956 1.00 73.38 86 LYS A C 1
ATOM 675 O O . LYS A 1 86 ? -18.020 7.323 19.133 1.00 73.38 86 LYS A O 1
ATOM 680 N N . MET A 1 87 ? -17.812 6.127 17.254 1.00 74.00 87 MET A N 1
ATOM 681 C CA . MET A 1 87 ? -16.865 5.159 17.810 1.00 74.00 87 MET A CA 1
ATOM 682 C C . MET A 1 87 ? -15.447 5.744 17.865 1.00 74.00 87 MET A C 1
ATOM 684 O O . MET A 1 87 ? -14.820 5.942 16.828 1.00 74.00 87 MET A O 1
ATOM 688 N N . LYS A 1 88 ? -14.886 5.922 19.071 1.00 70.12 88 LYS A N 1
ATOM 689 C CA . LYS A 1 88 ? -13.498 6.404 19.270 1.00 70.12 88 LYS A CA 1
ATOM 690 C C . LYS A 1 88 ? -12.431 5.561 18.557 1.00 70.12 88 LYS A C 1
ATOM 692 O O . LYS A 1 88 ? -11.404 6.091 18.159 1.00 70.12 88 LYS A O 1
ATOM 697 N N . LEU A 1 89 ? -12.668 4.259 18.380 1.00 69.50 89 LEU A N 1
ATOM 698 C CA . LEU A 1 89 ? -11.752 3.374 17.647 1.00 69.50 89 LEU A CA 1
ATOM 699 C C . LEU A 1 89 ? -11.654 3.713 16.155 1.00 69.50 89 LEU A C 1
ATOM 701 O O . LEU A 1 89 ? -10.579 3.566 15.580 1.00 69.50 89 LEU A O 1
ATOM 705 N N . ALA A 1 90 ? -12.754 4.153 15.536 1.00 73.38 90 ALA A N 1
ATOM 706 C CA . ALA A 1 90 ? -12.770 4.490 14.116 1.00 73.38 90 ALA A CA 1
ATOM 707 C C . ALA A 1 90 ? -11.911 5.729 13.833 1.00 73.38 90 ALA A C 1
ATOM 709 O O . ALA A 1 90 ? -11.196 5.753 12.839 1.00 73.38 90 ALA A O 1
ATOM 710 N N . ASP A 1 91 ? -11.918 6.700 14.747 1.00 75.25 91 ASP A N 1
ATOM 711 C CA . ASP A 1 91 ? -11.133 7.935 14.645 1.00 75.25 91 ASP A CA 1
ATOM 712 C C . ASP A 1 91 ? -9.621 7.665 14.781 1.00 75.25 91 ASP A C 1
ATOM 714 O O . ASP A 1 91 ? -8.818 8.119 13.969 1.00 75.25 91 ASP A O 1
ATOM 718 N N . VAL A 1 92 ? -9.232 6.802 15.732 1.00 78.69 92 VAL A N 1
ATOM 719 C CA . VAL A 1 92 ? -7.836 6.344 15.881 1.00 78.69 92 VAL A CA 1
ATOM 720 C C . VAL A 1 92 ? -7.368 5.579 14.638 1.00 78.69 92 VAL A C 1
ATOM 722 O O . VAL A 1 92 ? -6.265 5.813 14.147 1.00 78.69 92 VAL A O 1
ATOM 725 N N . ALA A 1 93 ? -8.207 4.691 14.094 1.00 77.75 93 ALA A N 1
ATOM 726 C CA . ALA A 1 93 ? -7.888 3.964 12.866 1.00 77.75 93 ALA A CA 1
ATOM 727 C C . ALA A 1 93 ? -7.693 4.914 11.673 1.00 77.75 93 ALA A C 1
ATOM 729 O O . ALA A 1 93 ? -6.770 4.721 10.881 1.00 77.75 93 ALA A O 1
ATOM 730 N N . LEU A 1 94 ? -8.513 5.963 11.578 1.00 81.62 94 LEU A N 1
ATOM 731 C CA . LEU A 1 94 ? -8.425 6.993 10.543 1.00 81.62 94 LEU A CA 1
ATOM 732 C C . LEU A 1 94 ? -7.109 7.776 10.654 1.00 81.62 94 LEU A C 1
ATOM 734 O O . LEU A 1 94 ? -6.406 7.949 9.659 1.00 81.62 94 LEU A O 1
ATOM 738 N N . GLN A 1 95 ? -6.725 8.161 11.872 1.00 82.06 95 GLN A N 1
ATOM 739 C CA . GLN A 1 95 ? -5.493 8.903 12.141 1.00 82.06 95 GLN A CA 1
ATOM 740 C C . GLN A 1 95 ? -4.227 8.085 11.839 1.00 82.06 95 GLN A C 1
ATOM 742 O O . GLN A 1 95 ? -3.243 8.632 11.343 1.00 82.06 95 GLN A O 1
ATOM 747 N N . CYS A 1 96 ? -4.255 6.768 12.069 1.00 83.19 96 CYS A N 1
ATOM 748 C CA . CYS A 1 96 ? -3.159 5.867 11.702 1.00 83.19 96 CYS A CA 1
ATOM 749 C C . CYS A 1 96 ? -3.119 5.544 10.198 1.00 83.19 96 CYS A C 1
ATOM 751 O O . CYS A 1 96 ? -2.036 5.426 9.626 1.00 83.19 96 CYS A O 1
ATOM 753 N N . ALA A 1 97 ? -4.275 5.394 9.547 1.00 79.94 97 ALA A N 1
ATOM 754 C CA . ALA A 1 97 ? -4.358 5.044 8.129 1.00 79.94 97 ALA A CA 1
ATOM 755 C C . ALA A 1 97 ? -4.080 6.236 7.196 1.00 79.94 97 ALA A C 1
ATOM 757 O O . ALA A 1 97 ? -3.580 6.036 6.090 1.00 79.94 97 ALA A O 1
ATOM 758 N N . ALA A 1 98 ? -4.350 7.470 7.635 1.00 82.00 98 ALA A N 1
ATOM 759 C CA . ALA A 1 98 ? -4.138 8.687 6.851 1.00 82.00 98 ALA A CA 1
ATOM 760 C C . ALA A 1 98 ? -2.693 8.863 6.321 1.00 82.00 98 ALA A C 1
ATOM 762 O O . ALA A 1 98 ? -2.538 9.038 5.109 1.00 82.00 98 ALA A O 1
ATOM 763 N N . PRO A 1 99 ? -1.624 8.775 7.144 1.00 84.06 99 PRO A N 1
ATOM 764 C CA . PRO A 1 99 ? -0.250 8.910 6.645 1.00 84.06 99 PRO A CA 1
ATOM 765 C C . PRO A 1 99 ? 0.160 7.760 5.709 1.00 84.06 99 PRO A C 1
ATOM 767 O O . PRO A 1 99 ? 0.896 7.971 4.741 1.00 84.06 99 PRO A O 1
ATOM 770 N N . ILE A 1 100 ? -0.348 6.548 5.953 1.00 84.69 100 ILE A N 1
ATOM 771 C CA . ILE A 1 100 ? -0.074 5.373 5.115 1.00 84.69 100 ILE A CA 1
ATOM 772 C C . ILE A 1 100 ? -0.726 5.544 3.735 1.00 84.69 100 ILE A C 1
ATOM 774 O O . ILE A 1 100 ? -0.058 5.405 2.715 1.00 84.69 100 ILE A O 1
ATOM 778 N N . GLY A 1 101 ? -2.005 5.924 3.683 1.00 82.94 101 GLY A N 1
ATOM 779 C CA . GLY A 1 101 ? -2.707 6.157 2.419 1.00 82.94 101 GLY A CA 1
ATOM 780 C C . GLY A 1 101 ? -2.074 7.279 1.591 1.00 82.94 101 GLY A C 1
ATOM 781 O O . GLY A 1 101 ? -1.843 7.109 0.393 1.00 82.94 101 GLY A O 1
ATOM 782 N N . HIS A 1 102 ? -1.716 8.399 2.229 1.00 86.25 102 HIS A N 1
ATOM 783 C CA . HIS A 1 102 ? -1.045 9.519 1.562 1.00 86.25 102 HIS A CA 1
ATOM 784 C C . HIS A 1 102 ? 0.307 9.115 0.952 1.00 86.25 102 HIS A C 1
ATOM 786 O O . HIS A 1 102 ? 0.570 9.439 -0.205 1.00 86.25 102 HIS A O 1
ATOM 792 N N . SER A 1 103 ? 1.151 8.394 1.697 1.00 87.38 103 SER A N 1
ATOM 793 C CA . SER A 1 103 ? 2.479 7.991 1.212 1.00 87.38 103 SER A CA 1
ATOM 794 C C . SER A 1 103 ? 2.407 7.036 0.014 1.00 87.38 103 SER A C 1
ATOM 796 O O . SER A 1 103 ? 3.118 7.235 -0.970 1.00 87.38 103 SER A O 1
ATOM 798 N N . ILE A 1 104 ? 1.496 6.056 0.034 1.00 85.12 104 ILE A N 1
ATOM 799 C CA . ILE A 1 104 ? 1.276 5.139 -1.100 1.00 85.12 104 ILE A CA 1
ATOM 800 C C . ILE A 1 104 ? 0.740 5.905 -2.318 1.00 85.12 104 ILE A C 1
ATOM 802 O O . ILE A 1 104 ? 1.179 5.669 -3.443 1.00 85.12 104 ILE A O 1
ATOM 806 N N . THR A 1 105 ? -0.152 6.873 -2.100 1.00 87.50 105 THR A N 1
ATOM 807 C CA . THR A 1 105 ? -0.691 7.736 -3.165 1.00 87.50 105 THR A CA 1
ATOM 808 C C . THR A 1 105 ? 0.391 8.610 -3.787 1.00 87.50 105 THR A C 1
ATOM 810 O O . THR A 1 105 ? 0.469 8.727 -5.007 1.00 87.50 105 THR A O 1
ATOM 813 N N . PHE A 1 106 ? 1.262 9.192 -2.962 1.00 88.38 106 PHE A N 1
ATOM 814 C CA . PHE A 1 106 ? 2.407 9.961 -3.435 1.00 88.38 106 PHE A CA 1
ATOM 815 C C . PHE A 1 106 ? 3.325 9.101 -4.314 1.00 88.38 106 PHE A C 1
ATOM 817 O O . PHE A 1 106 ? 3.684 9.513 -5.416 1.00 88.38 106 PHE A O 1
ATOM 824 N N . LEU A 1 107 ? 3.629 7.871 -3.887 1.00 85.62 107 LEU A N 1
ATOM 825 C CA . LEU A 1 107 ? 4.411 6.923 -4.684 1.00 85.62 107 LEU A CA 1
ATOM 826 C C . LEU A 1 107 ? 3.709 6.548 -6.002 1.00 85.62 107 LEU A C 1
ATOM 828 O O . LEU A 1 107 ? 4.362 6.486 -7.045 1.00 85.62 107 LEU A O 1
ATOM 832 N N . ALA A 1 108 ? 2.390 6.342 -5.991 1.00 85.94 108 ALA A N 1
ATOM 833 C CA . ALA A 1 108 ? 1.613 6.073 -7.202 1.00 85.94 108 ALA A CA 1
ATOM 834 C C . ALA A 1 108 ? 1.672 7.251 -8.194 1.00 85.94 108 ALA A C 1
ATOM 836 O O . ALA A 1 108 ? 1.870 7.040 -9.389 1.00 85.94 108 ALA A O 1
ATOM 837 N N . LEU A 1 109 ? 1.578 8.495 -7.713 1.00 86.38 109 LEU A N 1
ATOM 838 C CA . LEU A 1 109 ? 1.686 9.692 -8.555 1.00 86.38 109 LEU A CA 1
ATOM 839 C C . LEU A 1 109 ? 3.088 9.853 -9.148 1.00 86.38 109 LEU A C 1
ATOM 841 O O . LEU A 1 109 ? 3.217 10.056 -10.353 1.00 86.38 109 LEU A O 1
ATOM 845 N N . VAL A 1 110 ? 4.139 9.715 -8.334 1.00 85.94 110 VAL A N 1
ATOM 846 C CA . VAL A 1 110 ? 5.530 9.833 -8.806 1.00 85.94 110 VAL A CA 1
ATOM 847 C C . VAL A 1 110 ? 5.849 8.764 -9.857 1.00 85.94 110 VAL A C 1
ATOM 849 O O . VAL A 1 110 ? 6.453 9.070 -10.883 1.00 85.94 110 VAL A O 1
ATOM 852 N N . THR A 1 111 ? 5.403 7.524 -9.641 1.00 81.12 111 THR A N 1
ATOM 853 C CA . THR A 1 111 ? 5.600 6.423 -10.602 1.00 81.12 111 THR A CA 1
ATOM 854 C C . THR A 1 111 ? 4.754 6.569 -11.870 1.00 81.12 111 THR A C 1
ATOM 856 O O . THR A 1 111 ? 5.187 6.155 -12.940 1.00 81.12 111 THR A O 1
ATOM 859 N N . GLY A 1 112 ? 3.570 7.184 -11.790 1.00 76.88 112 GLY A N 1
ATOM 860 C CA . GLY A 1 112 ? 2.739 7.467 -12.965 1.00 76.88 112 GLY A CA 1
ATOM 861 C C . GLY A 1 112 ? 3.297 8.605 -13.820 1.00 76.88 112 GLY A C 1
ATOM 862 O O . GLY A 1 112 ? 3.341 8.506 -15.045 1.00 76.88 112 GLY A O 1
ATOM 863 N N . LEU A 1 113 ? 3.791 9.665 -13.175 1.00 74.62 113 LEU A N 1
ATOM 864 C CA . LEU A 1 113 ? 4.418 10.805 -13.848 1.00 74.62 113 LEU A CA 1
ATOM 865 C C . LEU A 1 113 ? 5.704 10.405 -14.579 1.00 74.62 113 LEU A C 1
ATOM 867 O O . LEU A 1 113 ? 5.938 10.860 -15.696 1.00 74.62 113 LEU A O 1
ATOM 871 N N . SER A 1 114 ? 6.519 9.521 -13.996 1.00 66.19 114 SER A N 1
ATOM 872 C CA . SER A 1 114 ? 7.751 9.066 -14.649 1.00 66.19 114 SER A CA 1
ATOM 873 C C . SER A 1 114 ? 7.474 8.272 -15.932 1.00 66.19 114 SER A C 1
ATOM 875 O O . SER A 1 114 ? 8.196 8.445 -16.914 1.00 66.19 114 SER A O 1
ATOM 877 N N . GLY A 1 115 ? 6.382 7.498 -15.979 1.00 60.59 115 GLY A N 1
ATOM 878 C CA . GLY A 1 115 ? 5.918 6.793 -17.180 1.00 60.59 115 GLY A CA 1
ATOM 879 C C . GLY A 1 115 ? 5.322 7.696 -18.272 1.00 60.59 115 GLY A C 1
ATOM 880 O O . GLY A 1 115 ? 5.285 7.295 -19.435 1.00 60.59 115 GLY A O 1
ATOM 881 N N . ALA A 1 116 ? 4.898 8.919 -17.931 1.00 53.97 116 ALA A N 1
ATOM 882 C CA . ALA A 1 116 ? 4.305 9.885 -18.865 1.00 53.97 116 ALA A CA 1
ATOM 883 C C . ALA A 1 116 ? 5.344 10.726 -19.641 1.00 53.97 116 ALA A C 1
ATOM 885 O O . ALA A 1 116 ? 4.993 11.453 -20.571 1.00 53.97 116 ALA A O 1
ATOM 886 N N . SER A 1 117 ? 6.630 10.619 -19.294 1.00 48.78 117 SER A N 1
ATOM 887 C CA . SER A 1 117 ? 7.720 11.369 -19.928 1.00 48.78 117 SER A CA 1
ATOM 888 C C . SER A 1 117 ? 8.038 10.837 -21.336 1.00 48.78 117 SER A C 1
ATOM 890 O O . SER A 1 117 ? 8.958 10.038 -21.510 1.00 48.78 117 SER A O 1
ATOM 892 N N . ARG A 1 118 ? 7.319 11.291 -22.370 1.00 51.97 118 ARG A N 1
ATOM 893 C CA . ARG A 1 118 ? 7.826 11.267 -23.756 1.00 51.97 118 ARG A CA 1
ATOM 894 C C . ARG A 1 118 ? 7.955 12.686 -24.310 1.00 51.97 118 ARG A C 1
ATOM 896 O O . ARG A 1 118 ? 6.939 13.296 -24.636 1.00 51.97 118 ARG A O 1
ATOM 903 N N . PRO A 1 119 ? 9.180 13.183 -24.531 1.00 49.59 119 PRO A N 1
ATOM 904 C CA . PRO A 1 119 ? 9.452 14.104 -25.619 1.00 49.59 119 PRO A CA 1
ATOM 905 C C . PRO A 1 119 ? 9.591 13.297 -26.922 1.00 49.59 119 PRO A C 1
ATOM 907 O O . PRO A 1 119 ? 10.488 12.470 -27.048 1.00 49.59 119 PRO A O 1
ATOM 910 N N . GLY A 1 120 ? 8.702 13.540 -27.888 1.00 49.44 120 GLY A N 1
ATOM 911 C CA . GLY A 1 120 ? 8.909 13.170 -29.292 1.00 49.44 120 GLY A CA 1
ATOM 912 C C . GLY A 1 120 ? 8.515 11.745 -29.693 1.00 49.44 120 GLY A C 1
ATOM 913 O O . GLY A 1 120 ? 9.322 10.822 -29.678 1.00 49.44 120 GLY A O 1
ATOM 914 N N . VAL A 1 121 ? 7.289 11.595 -30.190 1.00 46.91 121 VAL A N 1
ATOM 915 C CA . VAL A 1 121 ? 7.040 10.722 -31.345 1.00 46.91 121 VAL A CA 1
ATOM 916 C C . VAL A 1 121 ? 6.680 11.671 -32.490 1.00 46.91 121 VAL A C 1
ATOM 918 O O . VAL A 1 121 ? 5.584 12.231 -32.461 1.00 46.91 121 VAL A O 1
ATOM 921 N N . PRO A 1 122 ? 7.582 11.936 -33.456 1.00 45.31 122 PRO A N 1
ATOM 922 C CA . PRO A 1 122 ? 7.162 12.490 -34.733 1.00 45.31 122 PRO A CA 1
ATOM 923 C C . PRO A 1 122 ? 6.211 11.474 -35.360 1.00 45.31 122 PRO A C 1
ATOM 925 O O . PRO A 1 122 ? 6.488 10.274 -35.342 1.00 45.31 122 PRO A O 1
ATOM 928 N N . GLY A 1 123 ? 5.061 11.957 -35.817 1.00 4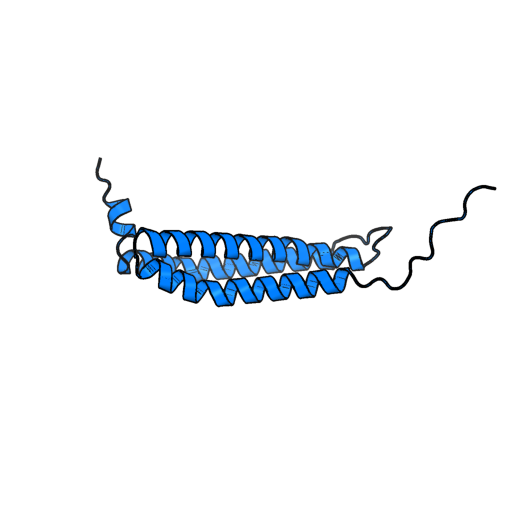4.06 123 GLY A N 1
ATOM 929 C CA . GLY A 1 123 ? 3.960 11.132 -36.281 1.00 44.06 123 GLY A CA 1
ATOM 930 C C . GLY A 1 123 ? 4.382 10.058 -37.281 1.00 44.06 123 GLY A C 1
ATOM 931 O O . GLY A 1 123 ? 5.231 10.266 -38.145 1.00 44.06 123 GLY A O 1
ATOM 932 N N . GLY A 1 124 ? 3.718 8.910 -37.170 1.00 45.06 124 GLY A N 1
ATOM 933 C CA . GLY A 1 124 ? 3.600 7.984 -38.279 1.00 45.06 124 GLY A CA 1
ATOM 934 C C . GLY A 1 1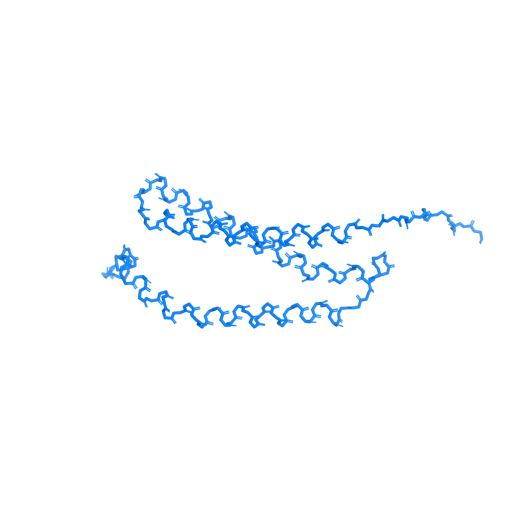24 ? 2.877 8.680 -39.428 1.00 45.06 124 GLY A C 1
ATOM 935 O O . GLY A 1 124 ? 1.658 8.814 -39.419 1.00 45.06 124 GLY A O 1
ATOM 936 N N . SER A 1 125 ? 3.644 9.125 -40.412 1.00 53.34 125 SER A N 1
ATOM 937 C CA . SER A 1 125 ? 3.172 9.402 -41.764 1.00 53.34 125 SER A CA 1
ATOM 938 C C . SER A 1 125 ? 4.269 8.948 -42.722 1.00 53.34 125 SER A C 1
ATOM 940 O O . SER A 1 125 ? 5.242 9.670 -42.928 1.00 53.34 125 SER A O 1
ATOM 942 N N . GLY A 1 126 ? 4.151 7.723 -43.240 1.00 45.12 126 GLY A N 1
ATOM 943 C CA . GLY A 1 126 ? 5.150 7.164 -44.151 1.00 45.12 126 GLY A CA 1
ATOM 944 C C . GLY A 1 126 ? 4.975 5.687 -44.492 1.00 45.12 126 GLY A C 1
ATOM 945 O O . GLY A 1 126 ? 5.925 4.929 -44.363 1.00 45.12 126 GLY A O 1
ATOM 946 N N . MET A 1 127 ? 3.772 5.274 -44.891 1.00 48.94 127 MET A N 1
ATOM 947 C CA . MET A 1 127 ? 3.613 4.261 -45.944 1.00 48.94 127 MET A CA 1
ATOM 948 C C . MET A 1 127 ? 2.272 4.558 -46.626 1.00 48.94 127 MET A C 1
ATOM 950 O O . MET A 1 127 ? 1.238 4.489 -45.954 1.00 48.94 127 MET A O 1
ATOM 954 N N . PRO A 1 128 ? 2.284 5.062 -47.873 1.00 52.97 128 PRO A N 1
ATOM 955 C CA . PRO A 1 128 ? 2.348 4.156 -49.022 1.00 52.97 128 PRO A CA 1
ATOM 956 C C . PRO A 1 128 ? 3.142 4.690 -50.236 1.00 52.97 128 PRO A C 1
ATOM 958 O O . PRO A 1 128 ? 2.783 5.729 -50.789 1.00 52.97 128 PRO A O 1
ATOM 961 N N . ASP A 1 129 ? 4.108 3.900 -50.708 1.00 55.53 129 ASP A N 1
ATOM 962 C CA . ASP A 1 129 ? 4.534 3.751 -52.109 1.00 55.53 129 ASP A CA 1
ATOM 963 C C . ASP A 1 129 ? 5.337 2.450 -52.282 1.00 55.53 129 ASP A C 1
ATOM 965 O O . ASP A 1 129 ? 6.191 2.151 -51.415 1.00 55.53 129 ASP A O 1
#

Foldseek 3Di:
DDPVVVVQCLDPVSVCVVCVVCVVVVVVVVCVVLVVQLCCLQPPDAADPVQGSLVSLCSVLVVLVVVLVVLVVLLVVLVVCCVPVVDPVSVVVNVVSVVVSVVSVVVNVVSVVVSVDDDDDPDPDDDDD

pLDDT: mean 72.95, std 13.09, range [44.06, 88.5]

Secondary structure (DSSP, 8-state):
--THHHHHHTSHHHHHHHHHHHHHHHHHHHHHHHHHHHHHHHHSPPPBTTTBGGGGGHHHHHHHHHHHHHHHHHHHHHHHHHHHH--HHHHHHHHHHHHHHHHHHHHHHHHHHHHT-------------